Protein AF-A0A4W5LAF5-F1 (afdb_monomer)

Mean predicted aligned error: 5.12 Å

InterPro domains:
  IPR008144 Guanylate kinase-like domain [PS50052] (1-65)
  IPR008145 Guanylate kinase/L-type calcium channel beta subunit [PF00625] (2-62)
  IPR027417 P-loop containing nucleoside triphosphate hydrolase [G3DSA:3.40.50.300] (2-30)
  IPR027417 P-loop containing nucleoside triphosphate hydrolase [SSF52540] (1-128)

Foldseek 3Di:
DEAEDAFPPLCSVVVLVVCCVVVVVPHDDDAAADCDDDDPPDDDPPNHPHDHPVVVVVVVVVVVVVVVPDPDPYAYEYEAEPDLVLQLVVVVVVVPDDPVSSVVRSVRNVVVVVCCVVPPPPHVYYDHGDD

Structure (mmCIF, N/CA/C/O backbone):
data_AF-A0A4W5LAF5-F1
#
_entry.id   AF-A0A4W5LAF5-F1
#
loop_
_atom_site.group_PDB
_atom_site.id
_atom_site.type_symbol
_atom_site.label_atom_id
_atom_site.label_alt_id
_atom_site.label_comp_id
_atom_site.label_asym_id
_atom_site.label_entity_id
_atom_site.label_seq_id
_atom_site.pdbx_PDB_ins_code
_atom_site.Cartn_x
_atom_site.Cartn_y
_atom_site.Cartn_z
_atom_site.occupancy
_atom_site.B_iso_or_equiv
_atom_site.auth_seq_id
_atom_site.auth_comp_id
_atom_site.auth_asym_id
_atom_site.auth_atom_id
_atom_site.pdbx_PDB_model_num
ATOM 1 N N . MET A 1 1 ? -14.210 3.630 -7.543 1.00 88.44 1 MET A N 1
ATOM 2 C CA . MET A 1 1 ? -12.906 2.952 -7.349 1.00 88.44 1 MET A CA 1
ATOM 3 C C . MET A 1 1 ? -12.588 2.930 -5.861 1.00 88.44 1 MET A C 1
ATOM 5 O O . MET A 1 1 ? -12.853 3.925 -5.198 1.00 88.44 1 MET A O 1
ATOM 9 N N . LEU A 1 2 ? -12.068 1.822 -5.333 1.00 93.00 2 LEU A N 1
ATOM 10 C CA . LEU A 1 2 ? -11.630 1.726 -3.939 1.00 93.00 2 LEU A CA 1
ATOM 11 C C . LEU A 1 2 ? -10.104 1.668 -3.899 1.00 93.00 2 LEU A C 1
ATOM 13 O O . LEU A 1 2 ? -9.508 0.849 -4.594 1.00 93.00 2 LEU A O 1
ATOM 17 N N . VAL A 1 3 ? -9.479 2.523 -3.094 1.00 93.81 3 VAL A N 1
ATOM 18 C CA . VAL A 1 3 ? -8.023 2.594 -2.962 1.00 93.81 3 VAL A CA 1
ATOM 19 C C . VAL A 1 3 ? -7.633 2.229 -1.537 1.00 93.81 3 VAL A C 1
ATOM 21 O O . VAL A 1 3 ? -7.898 2.971 -0.593 1.00 93.81 3 VAL A O 1
ATOM 24 N N . LEU A 1 4 ? -6.971 1.083 -1.382 1.00 94.50 4 LEU A N 1
ATOM 25 C CA . LEU A 1 4 ? -6.357 0.696 -0.115 1.00 94.50 4 LEU A CA 1
ATOM 26 C C . LEU A 1 4 ? -4.971 1.337 -0.019 1.00 94.50 4 LEU A C 1
ATOM 28 O O . LEU A 1 4 ? -4.098 1.087 -0.851 1.00 94.50 4 LEU A O 1
ATOM 32 N N . THR A 1 5 ? -4.750 2.142 1.014 1.00 94.88 5 THR A N 1
ATOM 33 C CA . THR A 1 5 ? -3.488 2.854 1.260 1.00 94.88 5 THR A CA 1
ATOM 34 C C . THR A 1 5 ? -2.952 2.548 2.652 1.00 94.88 5 THR A C 1
ATOM 36 O O . THR A 1 5 ? -3.657 1.999 3.490 1.00 94.88 5 THR A O 1
ATOM 39 N N . GLY A 1 6 ? -1.671 2.812 2.890 1.00 94.31 6 GLY A N 1
ATOM 40 C CA . GLY A 1 6 ? -1.009 2.510 4.158 1.00 94.31 6 GLY A CA 1
ATOM 41 C C . GLY A 1 6 ? 0.397 1.943 3.987 1.00 94.31 6 GLY A C 1
ATOM 42 O O . GLY A 1 6 ? 0.812 1.635 2.860 1.00 94.31 6 GLY A O 1
ATOM 43 N N . PRO A 1 7 ? 1.144 1.761 5.087 1.00 93.06 7 PRO A N 1
ATOM 44 C CA . PRO A 1 7 ? 2.529 1.326 5.025 1.00 93.06 7 PRO A CA 1
ATOM 45 C C . PRO A 1 7 ? 2.670 -0.121 4.523 1.00 93.06 7 PRO A C 1
ATOM 47 O O . PRO A 1 7 ? 1.697 -0.843 4.262 1.00 93.06 7 PRO A O 1
ATOM 50 N N . GLN A 1 8 ? 3.912 -0.527 4.266 1.00 87.00 8 GLN A N 1
ATOM 51 C CA . GLN A 1 8 ? 4.217 -1.848 3.718 1.00 87.00 8 GLN A CA 1
ATOM 52 C C . GLN A 1 8 ? 3.731 -2.967 4.654 1.00 87.00 8 GLN A C 1
ATOM 54 O O . GLN A 1 8 ? 3.555 -2.763 5.846 1.00 87.00 8 GLN A O 1
ATOM 59 N N . ALA A 1 9 ? 3.434 -4.150 4.111 1.00 85.75 9 ALA A N 1
ATOM 60 C CA . ALA A 1 9 ? 3.001 -5.315 4.893 1.00 85.75 9 ALA A CA 1
ATOM 61 C C . ALA A 1 9 ? 1.795 -5.085 5.837 1.00 85.75 9 ALA A C 1
ATOM 63 O O . ALA A 1 9 ? 1.648 -5.795 6.826 1.00 85.75 9 ALA A O 1
ATOM 64 N N . CYS A 1 10 ? 0.918 -4.120 5.543 1.00 89.62 10 CYS A N 1
ATOM 65 C CA . CYS A 1 10 ? -0.301 -3.856 6.322 1.00 89.62 10 CYS A CA 1
ATOM 66 C C . CYS A 1 10 ? -1.516 -4.698 5.900 1.00 89.62 10 CYS A C 1
ATOM 68 O O . CYS A 1 10 ? -2.613 -4.443 6.379 1.00 89.62 10 CYS A O 1
ATOM 70 N N . GLY A 1 11 ? -1.345 -5.682 5.011 1.00 89.69 11 GLY A N 1
ATOM 71 C CA . GLY A 1 11 ? -2.437 -6.566 4.586 1.00 89.69 11 GLY A CA 1
ATOM 72 C C . GLY A 1 11 ? -3.293 -6.033 3.431 1.00 89.69 11 GLY A C 1
ATOM 73 O O . GLY A 1 11 ? -4.362 -6.573 3.175 1.00 89.69 11 GLY A O 1
ATOM 74 N N . LYS A 1 12 ? -2.868 -4.956 2.751 1.00 91.50 12 LYS A N 1
ATOM 75 C CA . LYS A 1 12 ? -3.659 -4.307 1.686 1.00 91.50 12 LYS A CA 1
ATOM 76 C C . LYS A 1 12 ? -3.980 -5.259 0.535 1.00 91.50 12 LYS A C 1
ATOM 78 O O . LYS A 1 12 ? -5.117 -5.309 0.082 1.00 91.50 12 LYS A O 1
ATOM 83 N N . ARG A 1 13 ? -2.978 -6.008 0.064 1.00 88.81 13 ARG A N 1
ATOM 84 C CA . ARG A 1 13 ? -3.134 -6.942 -1.058 1.00 88.81 13 ARG A CA 1
ATOM 85 C C . ARG A 1 13 ? -4.018 -8.113 -0.644 1.00 88.81 13 ARG A C 1
ATOM 87 O O . ARG A 1 13 ? -4.968 -8.452 -1.336 1.00 88.81 13 ARG A O 1
ATOM 94 N N . GLU A 1 14 ? -3.753 -8.668 0.531 1.00 90.94 14 GLU A N 1
ATOM 95 C CA . GLU A 1 14 ? -4.514 -9.763 1.121 1.00 90.94 14 GLU A CA 1
ATOM 96 C C . GLU A 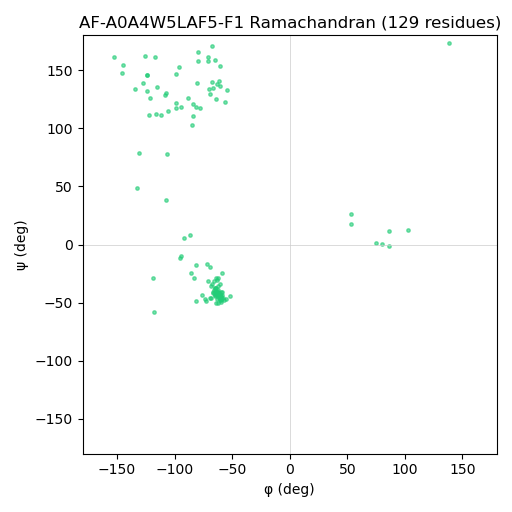1 14 ? -5.993 -9.389 1.306 1.00 90.94 14 GLU A C 1
ATOM 98 O O . GLU A 1 14 ? -6.871 -10.169 0.941 1.00 90.94 14 GLU A O 1
ATOM 103 N N . LEU A 1 15 ? -6.280 -8.177 1.796 1.00 92.88 15 LEU A N 1
ATOM 104 C CA . LEU A 1 15 ? -7.644 -7.660 1.907 1.00 92.88 15 LEU A CA 1
ATOM 105 C C . LEU A 1 15 ? -8.293 -7.476 0.530 1.00 92.88 15 LEU A C 1
ATOM 107 O O . LEU A 1 15 ? -9.437 -7.883 0.352 1.00 92.88 15 LEU A O 1
ATOM 111 N N . ALA A 1 16 ? -7.576 -6.915 -0.447 1.00 93.25 16 ALA A N 1
ATOM 112 C CA . ALA A 1 16 ? -8.097 -6.735 -1.800 1.00 93.25 16 ALA A CA 1
ATOM 113 C C . ALA A 1 16 ? -8.483 -8.072 -2.455 1.00 93.25 16 ALA A C 1
ATOM 115 O O . ALA A 1 16 ? -9.596 -8.202 -2.964 1.00 93.25 16 ALA A O 1
ATOM 116 N N . HIS A 1 17 ? -7.619 -9.091 -2.382 1.00 91.50 17 HIS A N 1
ATOM 117 C CA . HIS A 1 17 ? -7.947 -10.423 -2.902 1.00 91.50 17 HIS A CA 1
ATOM 118 C C . HIS A 1 17 ? -9.088 -11.079 -2.127 1.00 91.50 17 HIS A C 1
ATOM 120 O O . HIS A 1 17 ? -9.951 -11.703 -2.741 1.00 91.50 17 HIS A O 1
ATOM 126 N N . LYS A 1 18 ? -9.134 -10.926 -0.796 1.00 94.06 18 LYS A N 1
ATOM 127 C CA . LYS A 1 18 ? -10.246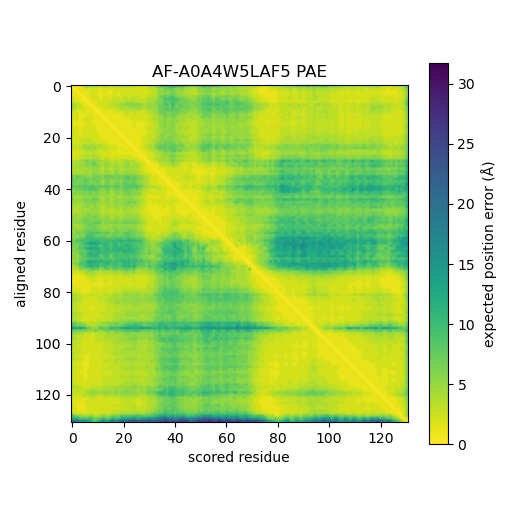 -11.440 0.012 1.00 94.06 18 LYS A CA 1
ATOM 128 C C . LYS A 1 18 ? -11.577 -10.817 -0.420 1.00 94.06 18 LYS A C 1
ATOM 130 O O . LYS A 1 18 ? -12.537 -11.556 -0.605 1.00 94.06 18 LYS A O 1
ATOM 135 N N . LEU A 1 19 ? -11.612 -9.499 -0.645 1.00 95.19 19 LEU A N 1
ATOM 136 C CA . LEU A 1 19 ? -12.794 -8.796 -1.155 1.00 95.19 19 LEU A CA 1
ATOM 137 C C . LEU A 1 19 ? -13.217 -9.324 -2.529 1.00 95.19 19 LEU A C 1
ATOM 139 O O . LEU A 1 19 ? -14.385 -9.639 -2.714 1.00 95.19 19 LEU A O 1
ATOM 143 N N . CYS A 1 20 ? -12.280 -9.486 -3.465 1.00 94.12 20 CYS A N 1
ATOM 144 C CA . CYS A 1 20 ? -12.597 -10.000 -4.802 1.00 94.12 20 CYS A CA 1
ATOM 145 C C . CYS A 1 20 ? -13.071 -11.459 -4.776 1.00 94.12 20 CYS A C 1
ATOM 147 O O . CYS A 1 20 ? -13.891 -11.853 -5.596 1.00 94.12 20 CYS A O 1
ATOM 149 N N . ARG A 1 21 ? -12.576 -12.269 -3.832 1.00 94.62 21 ARG A N 1
ATOM 150 C CA . ARG A 1 21 ? -12.991 -13.667 -3.675 1.00 94.62 21 ARG A CA 1
ATOM 151 C C . ARG A 1 21 ? -14.366 -13.803 -3.022 1.00 94.62 21 ARG A C 1
ATOM 153 O O . ARG A 1 21 ? -15.143 -14.651 -3.437 1.00 94.62 21 ARG A O 1
ATOM 160 N N . GLU A 1 22 ? -14.638 -13.034 -1.970 1.00 97.44 22 GLU A N 1
ATOM 161 C CA . GLU A 1 22 ? -15.882 -13.147 -1.188 1.00 97.44 22 GLU A CA 1
ATOM 162 C C . GLU A 1 22 ? -17.036 -12.332 -1.784 1.00 97.44 22 GLU A C 1
ATOM 164 O O . GLU A 1 22 ? -18.196 -12.665 -1.568 1.00 97.44 22 GLU A O 1
ATOM 169 N N . PHE A 1 23 ? -16.724 -11.290 -2.555 1.00 96.81 23 PHE A N 1
ATOM 170 C CA . PHE A 1 23 ? -17.688 -10.358 -3.139 1.00 96.81 23 PHE A CA 1
ATOM 171 C C . PHE A 1 23 ? -17.386 -10.136 -4.631 1.00 96.81 23 PHE A C 1
ATOM 173 O O . PHE A 1 23 ? -17.313 -8.997 -5.099 1.00 96.81 23 PHE A O 1
ATOM 180 N N . SER A 1 24 ? -17.190 -11.227 -5.377 1.00 95.19 24 SER A N 1
ATOM 181 C CA . SER A 1 24 ? -16.784 -11.219 -6.794 1.00 95.19 24 SER A CA 1
ATOM 182 C C . SER A 1 24 ? -17.743 -10.476 -7.724 1.00 95.19 24 SER A C 1
ATOM 184 O O . SER A 1 24 ? -17.318 -9.974 -8.759 1.00 95.19 24 SER A O 1
ATOM 186 N N . ASP A 1 25 ? -19.016 -10.352 -7.343 1.00 97.19 25 ASP A N 1
ATOM 187 C CA . ASP A 1 25 ? -20.017 -9.602 -8.113 1.00 97.19 25 ASP A CA 1
ATOM 188 C C . ASP A 1 25 ? -19.803 -8.079 -8.040 1.00 97.19 25 ASP A C 1
ATOM 190 O O . ASP A 1 25 ? -20.337 -7.328 -8.855 1.00 97.19 25 ASP A O 1
ATOM 194 N N . PHE A 1 26 ? -19.018 -7.610 -7.063 1.00 94.38 26 PHE A N 1
ATOM 195 C CA . PHE A 1 26 ? -18.817 -6.188 -6.774 1.00 94.38 26 PHE A CA 1
ATOM 196 C C . PHE A 1 26 ? -17.363 -5.740 -6.920 1.00 94.38 26 PHE A C 1
ATOM 198 O O . PHE A 1 26 ? -17.110 -4.566 -7.203 1.00 94.38 26 PHE A O 1
ATOM 205 N N . PHE A 1 27 ? -16.405 -6.644 -6.700 1.00 94.88 27 PHE A N 1
ATOM 206 C CA . PHE A 1 27 ? -14.986 -6.309 -6.660 1.00 94.88 27 PHE A CA 1
ATOM 207 C C . PHE A 1 27 ? -14.171 -7.121 -7.658 1.00 94.88 27 PHE A C 1
ATOM 209 O O . PHE A 1 27 ? -14.216 -8.347 -7.687 1.00 94.88 27 PHE A O 1
ATOM 216 N N . ALA A 1 28 ? -13.335 -6.397 -8.398 1.00 91.50 28 ALA A N 1
ATOM 217 C CA . ALA A 1 28 ? -12.244 -6.941 -9.185 1.00 91.50 28 ALA A CA 1
ATOM 218 C C . ALA A 1 28 ? -10.935 -6.262 -8.763 1.00 91.50 28 ALA A C 1
ATOM 220 O O . ALA A 1 28 ? -10.916 -5.075 -8.418 1.00 91.50 28 ALA A O 1
ATOM 221 N N . TYR A 1 29 ? -9.839 -7.018 -8.797 1.00 88.62 29 TYR A N 1
ATOM 222 C CA . TYR A 1 29 ? -8.505 -6.512 -8.502 1.00 88.62 29 TYR A CA 1
ATOM 223 C C . TYR A 1 29 ? -7.776 -6.213 -9.810 1.00 88.62 29 TYR A C 1
ATOM 225 O O . TYR A 1 29 ? -7.609 -7.098 -10.645 1.00 88.62 29 TYR A O 1
ATOM 233 N N . GLY A 1 30 ? -7.349 -4.963 -9.989 1.00 86.50 30 GLY A N 1
ATOM 234 C CA . GLY A 1 30 ? -6.476 -4.590 -11.098 1.00 86.50 30 GLY A CA 1
ATOM 235 C C . GLY A 1 30 ? -5.045 -5.015 -10.794 1.00 86.50 30 GLY A C 1
ATOM 236 O O . GLY A 1 30 ? -4.457 -4.521 -9.832 1.00 86.50 30 GLY A O 1
ATOM 237 N N . VAL A 1 31 ? -4.493 -5.916 -11.607 1.00 87.44 31 VAL A N 1
ATOM 238 C CA . VAL A 1 31 ? -3.107 -6.377 -11.471 1.00 87.44 31 VAL A CA 1
ATOM 239 C C . VAL A 1 31 ? -2.158 -5.202 -11.721 1.00 87.44 31 VAL A C 1
ATOM 241 O O . VAL A 1 31 ? -2.241 -4.500 -12.731 1.00 87.44 31 VAL A O 1
ATOM 244 N N . CYS A 1 32 ? -1.275 -4.945 -10.758 1.00 87.19 32 CYS A N 1
ATOM 245 C CA . CYS A 1 32 ? -0.335 -3.828 -10.811 1.00 87.19 32 CYS A CA 1
ATOM 246 C C . CYS A 1 32 ? 0.874 -4.155 -11.694 1.00 87.19 32 CYS 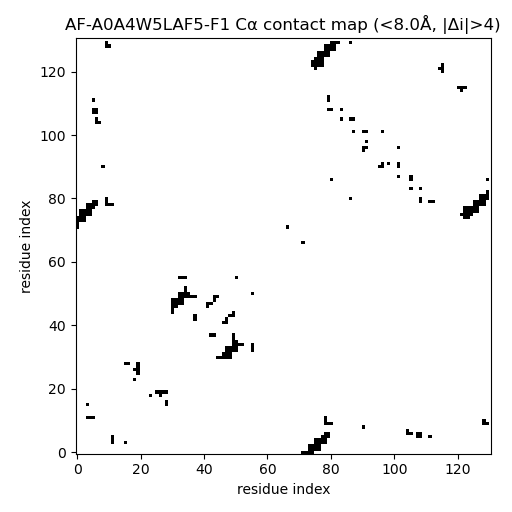A C 1
ATOM 248 O O . CYS A 1 32 ? 1.231 -5.313 -11.855 1.00 87.19 32 CYS A O 1
ATOM 250 N N . HIS A 1 33 ? 1.566 -3.129 -12.188 1.00 91.31 33 HIS A N 1
ATOM 251 C CA . HIS A 1 33 ? 2.821 -3.289 -12.927 1.00 91.31 33 HIS A CA 1
ATOM 252 C C . HIS A 1 33 ? 4.023 -3.027 -12.008 1.00 91.31 33 HIS A C 1
ATOM 254 O O . HIS A 1 33 ? 3.938 -2.196 -11.099 1.00 91.31 33 HIS A O 1
ATOM 260 N N . THR A 1 34 ? 5.139 -3.720 -12.229 1.00 90.69 34 THR A N 1
ATOM 261 C CA . THR A 1 34 ? 6.390 -3.544 -11.471 1.00 90.69 34 THR A CA 1
ATOM 262 C C . THR A 1 34 ? 7.610 -3.766 -12.361 1.00 90.69 34 THR A C 1
ATOM 264 O O . THR A 1 34 ? 7.576 -4.613 -13.248 1.00 90.69 34 THR A O 1
ATOM 267 N N . THR A 1 35 ? 8.699 -3.043 -12.085 1.00 92.50 35 THR A N 1
ATOM 268 C CA . THR A 1 35 ? 9.995 -3.202 -12.778 1.00 92.50 35 THR A CA 1
ATOM 269 C C . THR A 1 35 ? 10.964 -4.126 -12.042 1.00 92.50 35 THR A C 1
ATOM 271 O O . THR A 1 35 ? 11.973 -4.573 -12.586 1.00 92.50 35 THR A O 1
ATOM 274 N N . ARG A 1 36 ? 10.652 -4.472 -10.788 1.00 92.31 36 ARG A N 1
ATOM 275 C CA . ARG A 1 36 ? 11.331 -5.550 -10.059 1.00 92.31 36 ARG A CA 1
ATOM 276 C C . ARG A 1 36 ? 10.948 -6.896 -10.677 1.00 92.31 36 ARG A C 1
ATOM 278 O O . ARG A 1 36 ? 9.761 -7.142 -10.815 1.00 92.31 36 ARG A O 1
ATOM 285 N N . GLY A 1 37 ? 11.905 -7.792 -10.924 1.00 89.56 37 GLY A N 1
ATOM 286 C CA . GLY A 1 37 ? 11.613 -9.172 -11.349 1.00 89.56 37 GLY A CA 1
ATOM 287 C C . GLY A 1 37 ? 10.864 -10.008 -10.291 1.00 89.56 37 GLY A C 1
ATOM 288 O O . GLY A 1 37 ? 10.931 -9.669 -9.106 1.00 89.56 37 GLY A O 1
ATOM 289 N N . PRO A 1 38 ? 10.175 -11.095 -10.686 1.00 90.75 38 PRO A N 1
ATOM 290 C CA . PRO A 1 38 ? 9.352 -11.909 -9.787 1.00 90.75 38 PRO A CA 1
ATOM 291 C C . PRO A 1 38 ? 10.164 -12.550 -8.655 1.00 90.75 38 PRO A C 1
ATOM 293 O O . PRO A 1 38 ? 11.290 -13.011 -8.850 1.00 90.75 38 PRO A O 1
ATOM 296 N N . TYR A 1 39 ? 9.586 -12.588 -7.454 1.00 85.19 39 TYR A N 1
ATOM 297 C CA . TYR A 1 39 ? 10.063 -13.427 -6.354 1.00 85.19 39 TYR A CA 1
ATOM 298 C C . TYR A 1 39 ? 9.583 -14.871 -6.546 1.00 85.19 39 TYR A C 1
ATOM 300 O O . TYR A 1 39 ? 8.686 -15.145 -7.341 1.00 85.19 39 TYR A O 1
ATOM 308 N N . PHE A 1 40 ? 10.173 -15.814 -5.803 1.00 86.62 40 PHE A N 1
ATOM 309 C CA . PHE A 1 40 ? 9.760 -17.217 -5.856 1.00 86.62 40 PHE A CA 1
ATOM 310 C C . PHE A 1 40 ? 8.263 -17.363 -5.541 1.00 86.62 40 PHE A C 1
ATOM 312 O O . PHE A 1 40 ? 7.815 -16.964 -4.465 1.00 86.62 40 PHE A O 1
ATOM 319 N N . GLY A 1 41 ? 7.523 -17.957 -6.479 1.00 88.19 41 GLY A N 1
ATOM 320 C CA . GLY A 1 41 ? 6.082 -18.178 -6.375 1.00 88.19 41 GLY A CA 1
ATOM 321 C C . GLY A 1 41 ? 5.201 -17.014 -6.839 1.00 88.19 41 GLY A C 1
ATOM 322 O O . GLY A 1 41 ? 3.989 -17.173 -6.785 1.00 88.19 41 GLY A O 1
ATOM 323 N N . GLU A 1 42 ? 5.763 -15.880 -7.279 1.00 89.50 42 GLU A N 1
ATOM 324 C CA . GLU A 1 42 ? 4.975 -14.837 -7.955 1.00 89.50 42 GLU A CA 1
ATOM 325 C C . GLU A 1 42 ? 4.754 -15.188 -9.436 1.00 89.50 42 GLU A C 1
ATOM 327 O O . GLU A 1 42 ? 5.683 -15.630 -10.119 1.00 89.50 42 GLU A O 1
ATOM 332 N N . GLU A 1 43 ? 3.544 -14.941 -9.941 1.00 92.25 43 GLU A N 1
ATOM 333 C CA . GLU A 1 43 ? 3.136 -15.225 -11.322 1.00 92.25 43 GLU A CA 1
ATOM 334 C C . GLU A 1 43 ? 2.800 -13.944 -12.106 1.00 92.25 43 GLU A C 1
ATOM 336 O O . GLU A 1 43 ? 2.096 -13.053 -11.613 1.00 92.25 43 GLU A O 1
ATOM 341 N N . ASP A 1 44 ? 3.291 -13.855 -13.349 1.00 93.56 44 ASP A N 1
ATOM 342 C CA . ASP A 1 44 ? 2.998 -12.731 -14.246 1.00 93.56 44 ASP A CA 1
ATOM 343 C C . ASP A 1 44 ? 1.515 -12.698 -14.640 1.00 93.56 44 ASP A C 1
ATOM 345 O O . ASP A 1 44 ? 0.913 -13.723 -14.955 1.00 93.56 44 ASP A O 1
ATOM 349 N N . GLY A 1 45 ? 0.912 -11.510 -14.590 1.00 89.62 45 GLY A N 1
ATOM 350 C CA . GLY A 1 45 ? -0.514 -11.305 -14.849 1.00 89.62 45 GLY A CA 1
ATOM 351 C C . GLY A 1 45 ? -1.446 -11.751 -13.716 1.00 89.62 45 GLY A C 1
ATOM 352 O O . GLY A 1 45 ? -2.658 -11.591 -13.844 1.00 89.62 45 GLY A O 1
ATOM 353 N N . SER A 1 46 ? -0.900 -12.257 -12.607 1.00 86.88 46 SER A N 1
ATOM 354 C CA . SER A 1 46 ? -1.649 -12.621 -11.398 1.00 86.88 46 SER A CA 1
ATOM 355 C C . SER A 1 46 ? -1.201 -11.783 -10.198 1.00 86.88 46 SER A C 1
ATOM 357 O O . SER A 1 46 ? -1.997 -11.033 -9.628 1.00 86.88 46 SER A O 1
ATOM 359 N N . ASP A 1 47 ? 0.090 -11.839 -9.851 1.00 85.31 47 ASP A N 1
ATOM 360 C CA . ASP A 1 47 ? 0.667 -11.036 -8.769 1.00 85.31 47 ASP A CA 1
ATOM 361 C C . ASP A 1 47 ? 0.993 -9.619 -9.238 1.00 85.31 47 ASP A C 1
ATOM 363 O O . ASP A 1 47 ? 0.644 -8.639 -8.572 1.00 85.31 47 ASP A O 1
ATOM 367 N N . TYR A 1 48 ? 1.664 -9.531 -10.385 1.00 91.50 48 TYR A N 1
ATOM 368 C CA . TYR A 1 48 ? 2.029 -8.299 -11.068 1.00 91.50 48 TYR A CA 1
ATOM 369 C C . TYR A 1 48 ? 2.159 -8.553 -12.569 1.00 91.50 48 TYR A C 1
ATOM 371 O O . TYR A 1 48 ? 2.380 -9.679 -12.996 1.00 91.50 48 TYR A O 1
ATOM 379 N N . HIS A 1 49 ? 2.100 -7.489 -13.358 1.00 94.19 49 HIS A N 1
ATOM 380 C CA . HIS A 1 49 ? 2.740 -7.445 -14.662 1.00 94.19 49 HIS A CA 1
ATOM 381 C C . HIS A 1 49 ? 4.204 -7.044 -14.468 1.00 94.19 49 HIS A C 1
ATOM 383 O O . HIS A 1 49 ? 4.504 -5.914 -14.058 1.00 94.19 49 HIS A O 1
ATOM 389 N N . PHE A 1 50 ? 5.111 -7.983 -14.713 1.00 94.69 50 PHE A N 1
ATOM 390 C CA . PHE A 1 50 ? 6.550 -7.777 -14.609 1.00 94.69 50 PHE A CA 1
ATOM 391 C C . PHE A 1 50 ? 7.060 -7.178 -15.916 1.00 94.69 50 PHE A C 1
ATOM 393 O O . PHE A 1 50 ? 7.194 -7.865 -16.925 1.00 94.69 50 PHE A O 1
ATOM 40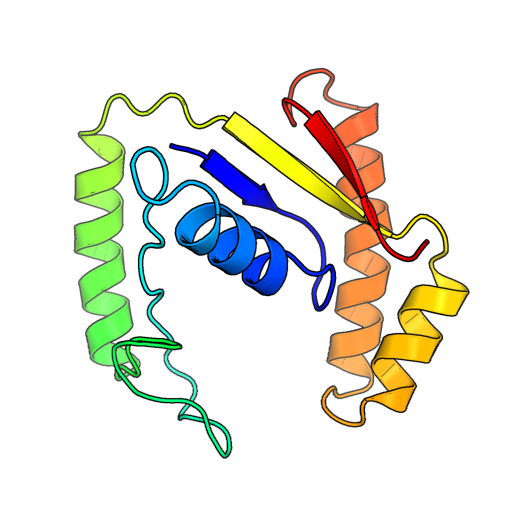0 N N . VAL A 1 51 ? 7.323 -5.875 -15.902 1.00 95.56 51 VAL A N 1
ATOM 401 C CA . VAL A 1 51 ? 7.655 -5.104 -17.104 1.00 95.56 51 VAL A CA 1
ATOM 402 C C . VAL A 1 51 ? 9.055 -4.522 -17.020 1.00 95.56 51 VAL A C 1
ATOM 404 O O . VAL A 1 51 ? 9.639 -4.414 -15.941 1.00 95.56 51 VAL A O 1
ATOM 407 N N . THR A 1 52 ? 9.616 -4.142 -18.163 1.00 95.50 52 THR A N 1
ATOM 408 C CA . THR A 1 52 ? 10.905 -3.450 -18.176 1.00 95.50 52 THR A CA 1
ATOM 409 C C . THR A 1 52 ? 10.759 -2.024 -17.642 1.00 95.50 52 THR A C 1
ATOM 411 O O . THR A 1 52 ? 9.661 -1.464 -17.604 1.00 95.50 52 THR A O 1
ATOM 414 N N . GLU A 1 53 ? 11.873 -1.413 -17.233 1.00 93.69 53 GLU A N 1
ATOM 415 C CA . GLU A 1 53 ? 11.872 0.001 -16.840 1.00 93.69 53 GLU A CA 1
ATOM 416 C C . GLU A 1 53 ? 11.392 0.891 -17.995 1.00 93.69 53 GLU A C 1
ATOM 418 O O . GLU A 1 53 ? 10.575 1.780 -17.783 1.00 93.69 53 GLU A O 1
ATOM 423 N N . GLU A 1 54 ? 11.822 0.605 -19.226 1.00 93.19 54 GLU A N 1
ATOM 424 C CA . GLU A 1 54 ? 11.387 1.323 -20.427 1.00 93.19 54 GLU A CA 1
ATOM 425 C C . GLU A 1 54 ? 9.868 1.230 -20.635 1.00 93.19 54 GLU A C 1
ATOM 427 O O . GLU A 1 54 ? 9.194 2.254 -20.778 1.00 93.19 54 GLU A O 1
ATOM 432 N N . ASP A 1 55 ? 9.307 0.019 -20.573 1.00 91.94 55 ASP A N 1
ATOM 433 C CA . ASP A 1 55 ? 7.864 -0.194 -20.706 1.00 91.94 55 ASP A CA 1
ATOM 434 C C . ASP A 1 55 ? 7.090 0.524 -19.601 1.00 91.94 55 ASP A C 1
ATOM 436 O O . ASP A 1 55 ? 6.075 1.171 -19.864 1.00 91.94 55 ASP A O 1
ATOM 440 N N . PHE A 1 56 ? 7.584 0.469 -18.362 1.00 90.94 56 PHE A N 1
ATOM 441 C CA . PHE A 1 56 ? 6.958 1.153 -17.239 1.00 90.94 56 PHE A CA 1
ATOM 442 C C . PHE A 1 56 ? 6.921 2.671 -17.454 1.00 90.94 56 PHE A C 1
ATOM 444 O O . PHE A 1 56 ? 5.875 3.292 -17.254 1.00 90.94 56 PHE A O 1
ATOM 451 N N . GLN A 1 57 ? 8.015 3.273 -17.932 1.00 89.06 57 GLN A N 1
ATOM 452 C CA . GLN A 1 57 ? 8.055 4.703 -18.261 1.00 89.06 57 GLN A CA 1
ATOM 453 C C . GLN A 1 57 ? 7.065 5.067 -19.379 1.00 89.06 57 GLN A C 1
ATOM 455 O O . GLN A 1 57 ? 6.382 6.094 -19.301 1.00 89.06 57 GLN A O 1
ATOM 460 N N . ASN A 1 58 ? 6.912 4.213 -20.391 1.00 88.06 58 ASN A N 1
ATOM 461 C CA . ASN A 1 58 ? 5.911 4.405 -21.443 1.00 88.06 58 ASN A CA 1
ATOM 462 C C . ASN A 1 58 ? 4.476 4.327 -20.885 1.00 88.06 58 ASN A C 1
ATOM 464 O O . ASN A 1 58 ? 3.623 5.156 -21.221 1.00 88.06 58 ASN A O 1
ATOM 468 N N . MET A 1 59 ? 4.214 3.393 -19.967 1.00 86.56 59 MET A N 1
ATOM 469 C CA . MET A 1 59 ? 2.910 3.234 -19.318 1.00 86.56 59 MET A CA 1
ATOM 470 C C . MET A 1 59 ? 2.544 4.402 -18.401 1.00 86.56 59 MET A C 1
ATOM 472 O O . MET A 1 59 ? 1.368 4.758 -18.341 1.00 86.56 59 MET A O 1
ATOM 476 N N . ILE A 1 60 ? 3.510 5.032 -17.718 1.00 84.81 60 ILE A N 1
ATOM 477 C CA . ILE A 1 60 ? 3.247 6.210 -16.872 1.00 84.81 60 ILE A CA 1
ATOM 478 C C . ILE A 1 60 ? 2.556 7.306 -17.689 1.00 84.81 60 ILE A C 1
ATOM 480 O O . ILE A 1 60 ? 1.540 7.849 -17.251 1.00 84.81 60 ILE A O 1
ATOM 484 N N . HIS A 1 61 ? 3.058 7.605 -18.889 1.00 78.56 61 HIS A N 1
ATOM 485 C CA . HIS A 1 61 ? 2.479 8.639 -19.749 1.00 78.56 61 HIS A CA 1
ATOM 486 C C . HIS A 1 61 ? 1.019 8.328 -20.113 1.00 78.56 61 HIS A C 1
ATOM 488 O O . HIS A 1 61 ? 0.143 9.189 -19.978 1.00 78.56 61 HIS A O 1
ATOM 494 N N . MET A 1 62 ? 0.741 7.0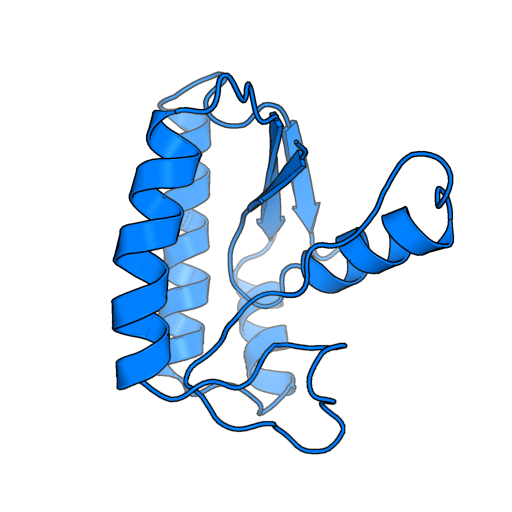78 -20.493 1.00 77.38 62 MET A N 1
ATOM 495 C CA . MET A 1 62 ? -0.607 6.610 -20.833 1.00 77.38 62 MET A CA 1
ATOM 496 C C . MET A 1 62 ? -1.548 6.591 -19.621 1.00 77.38 62 MET A C 1
ATOM 498 O O . MET A 1 62 ? -2.711 6.997 -19.717 1.00 77.38 62 MET A O 1
ATOM 502 N N . GLY A 1 63 ? -1.045 6.168 -18.460 1.00 80.81 63 GLY A N 1
ATOM 503 C CA . GLY A 1 63 ? -1.788 6.129 -17.204 1.00 80.81 63 GLY A CA 1
ATOM 504 C C . GLY A 1 63 ? -2.168 7.525 -16.716 1.00 80.81 63 GLY A C 1
ATOM 505 O O . GLY A 1 63 ? -3.321 7.757 -16.354 1.00 80.81 63 GLY A O 1
ATOM 506 N N . VAL A 1 64 ? -1.241 8.486 -16.779 1.00 78.25 64 VAL A N 1
ATOM 507 C CA . VAL A 1 64 ? -1.509 9.889 -16.424 1.00 78.25 64 VAL A CA 1
ATOM 508 C C . VAL A 1 64 ? -2.590 10.483 -17.322 1.00 78.25 64 VAL A C 1
ATOM 510 O O . VAL A 1 64 ? -3.500 11.139 -16.815 1.00 78.25 64 VAL A O 1
ATOM 513 N N . PHE A 1 65 ? -2.523 10.252 -18.637 1.00 76.06 65 PHE A N 1
ATOM 514 C CA . PHE A 1 65 ? -3.546 10.739 -19.565 1.00 76.06 65 PHE A CA 1
ATOM 515 C C . PHE A 1 65 ? -4.922 10.131 -19.260 1.00 76.06 65 PHE A C 1
ATOM 517 O O . PHE A 1 65 ? -5.915 10.850 -19.171 1.00 76.06 65 PHE A O 1
ATOM 524 N N . SER A 1 66 ? -4.969 8.821 -19.015 1.00 78.38 66 SER A N 1
ATOM 525 C CA . SER A 1 66 ? -6.208 8.104 -18.692 1.00 78.38 66 SER A CA 1
ATOM 526 C C . SER A 1 66 ? -6.840 8.601 -17.389 1.00 78.38 66 SER A C 1
ATOM 528 O O . SER A 1 66 ? -8.042 8.851 -17.344 1.00 78.38 66 SER A O 1
ATOM 530 N N . LEU A 1 67 ? -6.034 8.812 -16.343 1.00 80.00 67 LEU A N 1
ATOM 531 C CA . LEU A 1 67 ? -6.513 9.343 -15.065 1.00 80.00 67 LEU A CA 1
ATOM 532 C C . LEU A 1 67 ? -7.000 10.790 -15.191 1.00 80.00 67 LEU A C 1
ATOM 534 O O . LEU A 1 67 ? -8.048 11.119 -14.640 1.00 80.00 67 LEU A O 1
ATOM 538 N N . LYS A 1 68 ? -6.290 11.643 -15.942 1.00 80.50 68 LYS A N 1
ATOM 539 C CA . LYS A 1 68 ? -6.704 13.039 -16.177 1.00 80.50 68 LYS A CA 1
ATOM 540 C C . LYS A 1 68 ? -8.032 13.157 -16.927 1.00 80.50 68 LYS A C 1
ATOM 542 O O . LYS A 1 68 ? -8.753 14.120 -16.701 1.00 80.50 68 LYS A O 1
ATOM 547 N N . ASN A 1 69 ? -8.351 12.191 -17.785 1.00 81.88 69 ASN A N 1
ATOM 548 C CA . ASN A 1 69 ? -9.614 12.145 -18.528 1.00 81.88 69 ASN A CA 1
ATOM 549 C C . ASN A 1 69 ? -10.714 11.352 -17.806 1.00 81.88 69 ASN A C 1
ATOM 551 O O . ASN A 1 69 ? -11.783 11.126 -18.369 1.00 81.88 69 ASN A O 1
ATOM 555 N N . SER A 1 70 ? -10.457 10.902 -16.578 1.00 82.75 70 SER A N 1
ATOM 556 C CA . SER A 1 70 ? -11.438 10.191 -15.768 1.00 82.75 70 SER A CA 1
ATOM 557 C C . SER A 1 70 ? -12.153 11.135 -14.801 1.00 82.75 70 SER A C 1
ATOM 559 O O . SER A 1 70 ? -11.589 12.125 -14.342 1.00 82.75 70 SER A O 1
ATOM 561 N N . HIS A 1 71 ? -13.384 10.785 -14.434 1.00 86.94 71 HIS A N 1
ATOM 562 C CA . HIS A 1 71 ? -14.145 11.439 -13.364 1.00 86.94 71 HIS A CA 1
ATOM 563 C C . HIS A 1 71 ? -14.232 10.534 -12.132 1.00 86.94 71 HIS A C 1
ATOM 565 O O . HIS A 1 71 ? -15.285 10.400 -11.512 1.00 86.94 71 HIS A O 1
ATOM 571 N N . PHE A 1 72 ? -13.147 9.820 -11.815 1.00 84.75 72 PHE A N 1
ATOM 572 C CA . PHE A 1 72 ? -13.156 8.939 -10.656 1.00 84.75 72 PHE A CA 1
ATOM 573 C C . PHE A 1 72 ? -13.205 9.754 -9.363 1.00 84.75 72 PHE A C 1
ATOM 575 O O . PHE A 1 72 ? -12.349 10.598 -9.115 1.00 84.75 72 PHE A O 1
ATOM 582 N N . GLU A 1 73 ? -14.146 9.397 -8.495 1.00 90.12 73 GLU A N 1
ATOM 583 C CA . GLU A 1 73 ? -14.179 9.798 -7.089 1.00 90.12 73 GLU A CA 1
ATOM 584 C C . GLU A 1 73 ? -13.789 8.577 -6.241 1.00 90.12 73 GLU A C 1
ATOM 586 O O . GLU A 1 73 ? -14.650 7.826 -5.767 1.00 90.12 73 GLU A O 1
ATOM 591 N N . PRO A 1 74 ? -12.485 8.245 -6.162 1.00 91.50 74 PRO A N 1
ATOM 592 C CA . PRO A 1 74 ? -12.051 7.086 -5.407 1.00 91.50 74 PRO A CA 1
ATOM 593 C C . PRO A 1 74 ? -12.273 7.288 -3.914 1.00 91.50 74 PRO A C 1
ATOM 595 O O . PRO A 1 74 ? -11.967 8.346 -3.374 1.00 91.50 74 PRO A O 1
ATOM 598 N N . ARG A 1 75 ? -12.711 6.219 -3.247 1.00 95.06 75 ARG A N 1
ATOM 599 C CA . ARG A 1 75 ? -12.694 6.148 -1.787 1.00 95.06 75 ARG A CA 1
ATOM 600 C C . ARG A 1 75 ? -11.356 5.604 -1.314 1.00 95.06 75 ARG A C 1
ATOM 602 O O . ARG A 1 75 ? -10.945 4.524 -1.745 1.00 95.06 75 ARG A O 1
ATOM 609 N N . TYR A 1 76 ? -10.694 6.327 -0.425 1.00 96.50 76 TYR A N 1
ATOM 610 C CA . TYR A 1 76 ? -9.418 5.968 0.171 1.00 96.50 76 TYR A CA 1
ATOM 611 C C . TYR A 1 76 ? -9.624 5.362 1.556 1.00 96.50 76 TYR A C 1
ATOM 613 O O . TYR A 1 76 ? -10.082 6.022 2.486 1.00 96.50 76 TYR A O 1
ATOM 621 N N . ILE A 1 77 ? -9.222 4.103 1.712 1.00 97.19 77 ILE A N 1
ATOM 622 C CA . ILE A 1 77 ? -9.190 3.427 3.009 1.00 97.19 77 ILE A CA 1
ATOM 623 C C . ILE A 1 77 ? -7.740 3.320 3.468 1.00 97.19 77 ILE A C 1
ATOM 625 O O . ILE A 1 77 ? -6.935 2.613 2.855 1.00 97.19 77 ILE A O 1
ATOM 629 N N . LEU A 1 78 ? -7.408 4.000 4.563 1.00 97.12 78 LEU A N 1
ATOM 630 C CA . LEU A 1 78 ? -6.106 3.898 5.208 1.00 97.12 78 LEU A CA 1
ATOM 631 C C . LEU A 1 78 ? -6.057 2.664 6.108 1.00 97.12 78 LEU A C 1
ATOM 633 O O . LEU A 1 78 ? -6.760 2.589 7.106 1.00 97.12 78 LEU A O 1
ATOM 637 N N . MET A 1 79 ? -5.165 1.729 5.806 1.00 96.25 79 MET A N 1
ATOM 638 C CA . MET A 1 79 ? -4.774 0.656 6.714 1.00 96.25 79 MET A CA 1
ATOM 639 C C . MET A 1 79 ? -3.521 1.078 7.478 1.00 96.25 79 MET A C 1
ATOM 641 O O . MET A 1 79 ? -2.483 1.309 6.856 1.00 96.25 79 MET A O 1
ATOM 645 N N . ILE A 1 80 ? -3.587 1.173 8.805 1.00 95.50 80 ILE A N 1
ATOM 646 C CA . ILE A 1 80 ? -2.471 1.679 9.617 1.00 95.50 80 ILE A CA 1
ATOM 647 C C . ILE A 1 80 ? -2.207 0.796 10.845 1.00 95.50 80 ILE A C 1
ATOM 649 O O . ILE A 1 80 ? -3.157 0.429 11.538 1.00 95.50 80 ILE A O 1
ATOM 653 N N . PRO A 1 81 ? -0.939 0.444 11.137 1.00 95.00 81 PRO A N 1
ATOM 654 C CA . PRO A 1 81 ? -0.599 -0.281 12.352 1.00 95.00 81 PRO A CA 1
ATOM 655 C C . PRO A 1 81 ? -0.911 0.540 13.600 1.00 95.00 81 PRO A C 1
ATOM 657 O O . PRO A 1 81 ? -0.604 1.732 13.644 1.00 95.00 81 PRO A O 1
ATOM 660 N N . THR A 1 82 ? -1.472 -0.101 14.621 1.00 90.56 82 THR A N 1
ATOM 661 C CA . THR A 1 82 ? -1.726 0.537 15.927 1.00 90.56 82 THR A CA 1
ATOM 662 C C . THR A 1 82 ? -0.504 0.534 16.830 1.00 90.56 82 THR A C 1
ATOM 664 O O . THR A 1 82 ? -0.343 1.440 17.641 1.00 90.56 82 THR A O 1
ATOM 667 N N . ASP A 1 83 ? 0.366 -0.462 16.668 1.00 92.81 83 ASP A N 1
ATOM 668 C CA . ASP A 1 83 ? 1.595 -0.629 17.436 1.00 92.81 83 ASP A CA 1
ATOM 669 C C . ASP A 1 83 ? 2.801 -0.661 16.485 1.00 92.81 83 ASP A C 1
ATOM 671 O O . ASP A 1 83 ? 2.977 -1.589 15.687 1.00 92.81 83 ASP A O 1
ATOM 675 N N . LYS A 1 84 ? 3.637 0.384 16.549 1.00 92.31 84 LYS A N 1
ATOM 676 C CA . LYS A 1 84 ? 4.827 0.514 15.694 1.00 92.31 84 LYS A CA 1
ATOM 677 C C . LYS A 1 84 ? 5.926 -0.479 16.062 1.00 92.31 84 LYS A C 1
ATOM 679 O O . LYS A 1 84 ? 6.674 -0.890 15.172 1.00 92.31 84 LYS A O 1
ATOM 684 N N . GLU A 1 85 ? 6.043 -0.859 17.331 1.00 92.81 85 GLU A N 1
ATOM 685 C CA . GLU A 1 85 ? 7.072 -1.792 17.790 1.00 92.81 85 GLU A CA 1
ATOM 686 C C . GLU A 1 85 ? 6.746 -3.205 17.323 1.00 92.81 85 GLU A C 1
ATOM 688 O O . GLU A 1 85 ? 7.577 -3.846 16.674 1.00 92.81 85 GLU A O 1
ATOM 693 N N . GLN A 1 86 ? 5.506 -3.647 17.538 1.00 92.75 86 GLN A N 1
ATOM 694 C CA . GLN A 1 86 ? 5.032 -4.948 17.072 1.00 92.75 86 GLN A CA 1
ATOM 695 C C . GLN A 1 86 ? 5.077 -5.040 15.539 1.00 92.75 86 GLN A C 1
ATOM 697 O O . GLN A 1 86 ? 5.515 -6.048 14.975 1.00 92.75 86 GLN A O 1
ATOM 702 N N . TYR A 1 87 ? 4.690 -3.967 14.844 1.00 93.62 87 TYR A N 1
ATOM 703 C CA . TYR A 1 87 ? 4.793 -3.874 13.390 1.00 93.62 87 TYR A CA 1
ATOM 704 C C . TYR A 1 87 ? 6.245 -3.987 12.896 1.00 93.62 87 TYR A C 1
ATOM 706 O O . TYR A 1 87 ? 6.527 -4.783 11.995 1.00 93.62 87 TYR A O 1
ATOM 714 N N . SER A 1 88 ? 7.175 -3.250 13.512 1.00 93.56 88 SER A N 1
ATOM 715 C CA . SER A 1 88 ? 8.609 -3.320 13.206 1.00 93.56 88 SER A CA 1
ATOM 716 C C . SER A 1 88 ? 9.172 -4.720 13.460 1.00 93.56 88 SER A C 1
ATOM 718 O O . SER A 1 88 ? 9.869 -5.274 12.607 1.00 93.56 88 SER A O 1
ATOM 720 N N . MET A 1 89 ? 8.809 -5.342 14.587 1.00 92.19 89 MET A N 1
ATOM 721 C CA . MET A 1 89 ? 9.211 -6.708 14.921 1.00 92.19 89 MET A CA 1
ATOM 722 C C . MET A 1 89 ? 8.724 -7.701 13.862 1.00 92.19 89 MET A C 1
ATOM 724 O O . MET A 1 89 ? 9.525 -8.468 13.334 1.00 92.19 89 MET A O 1
ATOM 728 N N . ARG A 1 90 ? 7.451 -7.621 13.456 1.00 90.31 90 ARG A N 1
ATOM 729 C CA . ARG A 1 90 ? 6.880 -8.487 12.415 1.00 90.31 90 ARG A CA 1
ATOM 730 C C . ARG A 1 90 ? 7.601 -8.349 11.075 1.00 90.31 90 ARG A C 1
ATOM 732 O O . ARG A 1 90 ? 7.822 -9.353 10.398 1.00 90.31 90 ARG A O 1
ATOM 739 N N . LEU A 1 91 ? 7.965 -7.129 10.677 1.00 91.00 91 LEU A N 1
ATOM 740 C CA . LEU A 1 91 ? 8.739 -6.903 9.454 1.00 91.00 91 LEU A CA 1
ATOM 741 C C . LEU A 1 91 ? 10.127 -7.552 9.536 1.00 91.00 91 LEU A C 1
ATOM 743 O O . LEU A 1 91 ? 10.552 -8.187 8.572 1.00 91.00 91 LEU A O 1
ATOM 747 N N . ARG A 1 92 ? 10.805 -7.435 10.687 1.00 91.56 92 ARG A N 1
ATOM 748 C CA . ARG A 1 92 ? 12.119 -8.056 10.924 1.00 91.56 92 ARG A CA 1
ATOM 749 C C . ARG A 1 92 ? 12.039 -9.582 10.871 1.00 91.56 92 ARG A C 1
ATOM 751 O O . ARG A 1 92 ? 12.874 -10.203 10.222 1.00 91.56 92 ARG A O 1
ATOM 758 N N . THR A 1 93 ? 11.018 -10.183 11.485 1.00 89.62 93 THR A N 1
ATOM 759 C CA . THR A 1 93 ? 10.847 -11.647 11.537 1.00 89.62 93 THR A CA 1
ATOM 760 C C . THR A 1 93 ? 10.616 -12.275 10.164 1.00 89.62 93 THR A C 1
ATOM 762 O O . THR A 1 93 ? 10.996 -13.421 9.951 1.00 89.62 93 THR A O 1
ATOM 765 N N . ARG A 1 94 ? 10.026 -11.547 9.208 1.00 82.69 94 ARG A N 1
ATOM 766 C CA . ARG A 1 94 ? 9.789 -12.080 7.857 1.00 82.69 94 ARG A CA 1
ATOM 767 C C . ARG A 1 94 ? 11.074 -12.287 7.049 1.00 82.69 94 ARG A C 1
ATOM 769 O O . ARG A 1 94 ? 11.023 -13.018 6.073 1.00 82.69 94 ARG A O 1
ATOM 776 N N . ALA A 1 95 ? 12.189 -11.645 7.415 1.00 78.12 95 ALA A N 1
ATOM 777 C CA . ALA A 1 95 ? 13.463 -11.692 6.680 1.00 78.12 95 ALA A CA 1
ATOM 778 C C . ALA A 1 95 ? 13.368 -11.325 5.175 1.00 78.12 95 ALA A C 1
ATOM 780 O O . ALA A 1 95 ? 14.282 -11.605 4.407 1.00 78.12 95 ALA A O 1
ATOM 781 N N . LEU A 1 96 ? 12.280 -10.662 4.759 1.00 83.06 96 LEU A N 1
ATOM 782 C CA . LEU A 1 96 ? 12.029 -10.226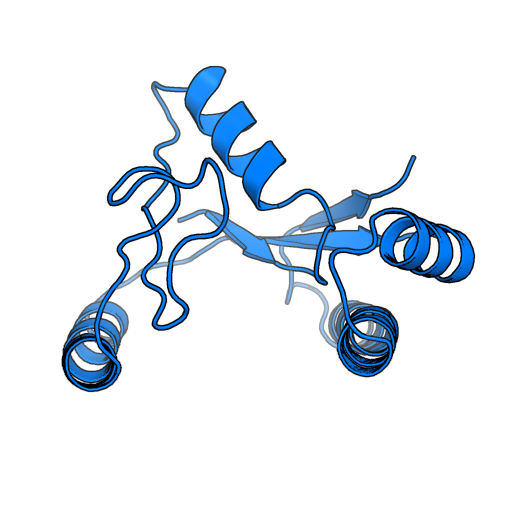 3.376 1.00 83.06 96 LEU A CA 1
ATOM 783 C C . LEU A 1 96 ? 12.469 -8.780 3.106 1.00 83.06 96 LEU A C 1
ATOM 785 O O . LEU A 1 96 ? 12.423 -8.326 1.966 1.00 83.06 96 LEU A O 1
ATOM 789 N N . TYR A 1 97 ? 12.829 -8.032 4.152 1.00 86.56 97 TYR A N 1
ATOM 790 C CA . TYR A 1 97 ? 13.042 -6.590 4.078 1.00 86.56 97 TYR A CA 1
ATOM 791 C C . TYR A 1 97 ? 14.402 -6.199 4.645 1.00 86.56 97 TYR A C 1
ATOM 793 O O . TYR A 1 97 ? 14.822 -6.690 5.694 1.00 86.56 97 TYR A O 1
ATOM 801 N N . THR A 1 98 ? 15.071 -5.264 3.976 1.00 91.00 98 THR A N 1
ATOM 802 C CA . THR A 1 98 ? 16.295 -4.650 4.493 1.00 91.00 98 THR A CA 1
ATOM 803 C C . THR A 1 98 ? 15.975 -3.726 5.665 1.00 91.00 98 THR A C 1
ATOM 805 O O . THR A 1 98 ? 14.864 -3.207 5.785 1.00 91.00 98 THR A O 1
ATOM 808 N N . ARG A 1 99 ? 16.969 -3.446 6.515 1.00 91.88 99 ARG A N 1
ATOM 809 C CA . ARG A 1 99 ? 16.813 -2.504 7.635 1.00 91.88 99 ARG A CA 1
ATOM 810 C C . ARG A 1 99 ? 16.255 -1.150 7.178 1.00 91.88 99 ARG A C 1
ATOM 812 O O . ARG A 1 99 ? 15.301 -0.658 7.765 1.00 91.88 99 ARG A O 1
ATOM 819 N N . THR A 1 100 ? 16.765 -0.613 6.070 1.00 93.62 100 THR A N 1
ATOM 820 C CA . THR A 1 100 ? 16.298 0.651 5.482 1.00 93.62 100 THR A CA 1
ATOM 821 C C . THR A 1 100 ? 14.840 0.593 5.021 1.00 93.62 100 THR A C 1
ATOM 823 O O . THR A 1 100 ? 14.094 1.550 5.232 1.00 93.62 100 THR A O 1
ATOM 826 N N . GLN A 1 101 ? 14.405 -0.518 4.414 1.00 90.88 101 GLN A N 1
ATOM 827 C CA . GLN A 1 101 ? 12.998 -0.709 4.041 1.00 90.88 101 GLN A CA 1
ATOM 828 C C . GLN A 1 101 ? 12.095 -0.740 5.278 1.00 90.88 101 GLN A C 1
ATOM 830 O O . GLN A 1 101 ? 11.031 -0.122 5.267 1.00 90.88 101 GLN A O 1
ATOM 835 N N . ILE A 1 102 ? 12.531 -1.403 6.354 1.00 93.38 102 ILE A N 1
ATOM 836 C CA . ILE A 1 102 ? 11.793 -1.460 7.623 1.00 93.38 102 ILE A CA 1
ATOM 837 C C . ILE A 1 102 ? 11.682 -0.064 8.241 1.00 93.38 102 ILE A C 1
ATOM 839 O O . ILE A 1 102 ? 10.574 0.374 8.544 1.00 93.38 102 ILE A O 1
ATOM 843 N N . ASP A 1 103 ? 12.795 0.659 8.358 1.00 93.69 103 ASP A N 1
ATOM 844 C CA . ASP A 1 103 ? 12.826 2.001 8.949 1.00 93.69 103 ASP A CA 1
ATOM 845 C C . ASP A 1 103 ? 11.944 2.976 8.148 1.00 93.69 103 ASP A C 1
ATOM 847 O O . ASP A 1 103 ? 11.144 3.719 8.719 1.00 93.69 103 ASP A O 1
ATOM 851 N N . THR A 1 104 ? 11.990 2.897 6.813 1.00 94.00 104 THR A N 1
ATOM 852 C CA . THR A 1 104 ? 11.110 3.674 5.924 1.00 94.00 104 THR A CA 1
ATOM 853 C C . THR A 1 104 ? 9.637 3.321 6.141 1.00 94.00 104 THR A C 1
ATOM 855 O O . THR A 1 104 ? 8.775 4.200 6.179 1.00 94.00 104 THR A O 1
ATOM 858 N N . 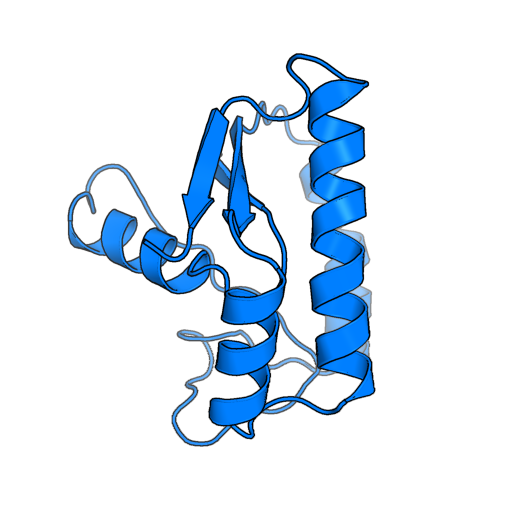ALA A 1 105 ? 9.316 2.034 6.280 1.00 92.56 105 ALA A N 1
ATOM 859 C CA . ALA A 1 105 ? 7.945 1.583 6.467 1.00 92.56 105 ALA A CA 1
ATOM 860 C C . ALA A 1 105 ? 7.378 1.997 7.835 1.00 92.56 105 ALA A C 1
ATOM 862 O O . ALA A 1 105 ? 6.195 2.325 7.910 1.00 92.56 105 ALA A O 1
ATOM 863 N N . VAL A 1 106 ? 8.204 2.012 8.888 1.00 94.69 106 VAL A N 1
ATOM 864 C CA . VAL A 1 106 ? 7.840 2.501 10.229 1.00 94.69 106 VAL A CA 1
ATOM 865 C C . VAL A 1 106 ? 7.654 4.019 10.221 1.00 94.69 106 VAL A C 1
ATOM 867 O O . VAL A 1 106 ? 6.629 4.496 10.698 1.00 94.69 106 VAL A O 1
ATOM 870 N N . ALA A 1 107 ? 8.564 4.782 9.606 1.00 94.94 107 ALA A N 1
ATOM 871 C CA . ALA A 1 107 ? 8.444 6.241 9.500 1.00 94.94 107 ALA A CA 1
ATOM 872 C C . ALA A 1 107 ? 7.175 6.684 8.744 1.00 94.94 107 ALA A C 1
ATOM 874 O O . ALA A 1 107 ? 6.539 7.685 9.082 1.00 94.94 107 ALA A O 1
ATOM 875 N N . ARG A 1 108 ? 6.749 5.907 7.738 1.00 95.38 108 ARG A N 1
ATOM 876 C CA . ARG A 1 108 ? 5.491 6.158 7.020 1.00 95.38 108 ARG A CA 1
ATOM 877 C C . ARG A 1 108 ? 4.257 6.060 7.915 1.00 95.38 108 ARG A C 1
ATOM 879 O O . ARG A 1 108 ? 3.290 6.758 7.630 1.00 95.38 108 ARG A O 1
ATOM 886 N N . VAL A 1 109 ? 4.275 5.256 8.983 1.00 95.69 109 VAL A N 1
ATOM 887 C CA . VAL A 1 109 ? 3.157 5.187 9.945 1.00 95.69 109 VAL A CA 1
ATOM 888 C C . VAL A 1 109 ? 2.881 6.576 10.523 1.00 95.69 109 VAL A C 1
ATOM 890 O O . VAL A 1 109 ? 1.743 7.036 10.486 1.00 95.69 109 VAL A O 1
ATOM 893 N N . ASP A 1 110 ? 3.928 7.282 10.953 1.00 95.38 110 ASP A N 1
ATOM 894 C CA . ASP A 1 110 ? 3.805 8.631 11.515 1.00 95.38 110 ASP A CA 1
ATOM 895 C C . ASP A 1 110 ? 3.312 9.640 10.473 1.00 95.38 110 ASP A C 1
ATOM 897 O O . ASP A 1 110 ? 2.475 10.491 10.770 1.00 95.38 110 ASP A O 1
ATOM 901 N N . THR A 1 111 ? 3.762 9.502 9.223 1.00 95.56 111 THR A N 1
ATOM 902 C CA . THR A 1 111 ? 3.300 10.354 8.116 1.00 95.56 111 THR A CA 1
ATOM 903 C C . THR A 1 111 ? 1.804 10.172 7.854 1.00 95.56 111 THR A C 1
ATOM 905 O O . THR A 1 111 ? 1.074 11.155 7.743 1.00 95.56 111 THR A O 1
ATOM 908 N N . TYR A 1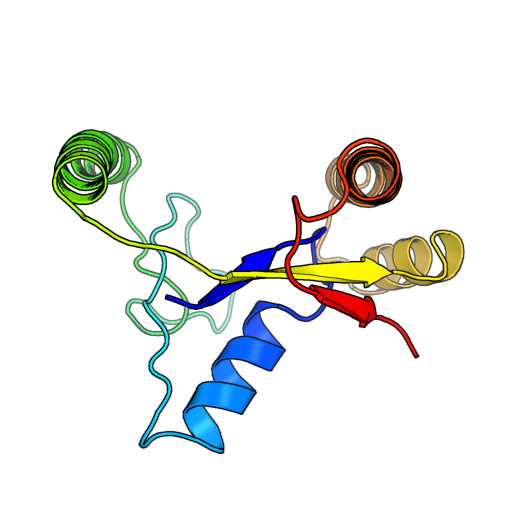 112 ? 1.320 8.927 7.788 1.00 95.62 112 TYR A N 1
ATOM 909 C CA . TYR A 1 112 ? -0.104 8.648 7.590 1.00 95.62 112 TYR A CA 1
ATOM 910 C C . TYR A 1 112 ? -0.952 9.124 8.771 1.00 95.62 112 TYR A C 1
ATOM 912 O O . TYR A 1 112 ? -1.999 9.733 8.554 1.00 95.62 112 TYR A O 1
ATOM 920 N N . ALA A 1 113 ? -0.490 8.891 10.004 1.00 94.62 113 ALA A N 1
ATOM 921 C CA . ALA A 1 113 ? -1.173 9.349 11.209 1.00 94.62 113 ALA A CA 1
ATOM 922 C C . ALA A 1 113 ? -1.290 10.881 11.247 1.00 94.62 113 ALA A C 1
ATOM 924 O O . ALA A 1 113 ? -2.365 11.409 11.534 1.00 94.62 113 ALA A O 1
ATOM 925 N N . LEU A 1 114 ? -0.212 11.591 10.895 1.00 96.25 114 LEU A N 1
ATOM 926 C CA . LEU A 1 114 ? -0.209 13.048 10.806 1.00 96.25 114 LEU A CA 1
ATOM 927 C C . LEU A 1 114 ? -1.188 13.543 9.738 1.00 96.25 114 LEU A C 1
ATOM 929 O O . LEU A 1 114 ? -2.024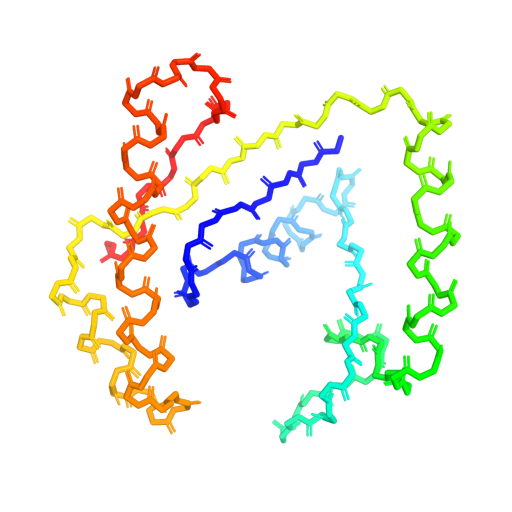 14.386 10.037 1.00 96.25 114 LEU A O 1
ATOM 933 N N . ILE A 1 115 ? -1.139 12.999 8.517 1.00 96.06 115 ILE A N 1
ATOM 934 C CA . ILE A 1 115 ? -2.057 13.398 7.436 1.00 96.06 115 ILE A CA 1
ATOM 935 C C . ILE A 1 115 ? -3.514 13.184 7.852 1.00 96.06 115 ILE A C 1
ATOM 937 O O . ILE A 1 115 ? -4.331 14.081 7.672 1.00 96.06 115 ILE A O 1
ATOM 941 N N . ASN A 1 116 ? -3.831 12.026 8.434 1.00 95.56 116 ASN A N 1
ATOM 942 C CA . ASN A 1 116 ? -5.187 11.714 8.876 1.00 95.56 116 ASN A CA 1
ATOM 943 C C . ASN A 1 116 ? -5.686 12.684 9.962 1.00 95.56 116 ASN A C 1
ATOM 945 O O . ASN A 1 116 ? -6.860 13.038 9.980 1.00 95.56 116 ASN A O 1
ATOM 949 N N . ARG A 1 117 ? -4.794 13.131 10.857 1.00 95.75 117 ARG A N 1
ATOM 950 C CA . ARG A 1 117 ? -5.119 14.101 11.911 1.00 95.75 117 ARG A CA 1
ATOM 951 C C . ARG A 1 117 ? -5.297 15.520 11.368 1.00 95.75 117 ARG A C 1
ATOM 953 O O . ARG A 1 117 ? -6.248 16.195 11.741 1.00 95.75 117 ARG A O 1
ATOM 960 N N . GLU A 1 118 ? -4.378 15.972 10.519 1.00 97.75 118 GLU A N 1
ATOM 961 C CA . GLU A 1 118 ? -4.330 17.359 10.030 1.00 97.75 118 GLU A CA 1
ATOM 962 C C . GLU A 1 118 ? -5.298 17.618 8.866 1.00 97.75 118 GLU A C 1
ATOM 964 O O . GLU A 1 118 ? -5.600 18.768 8.552 1.00 97.75 118 GLU A O 1
ATOM 969 N N . ARG A 1 119 ? -5.777 16.565 8.192 1.00 96.50 119 ARG A N 1
ATOM 970 C CA . ARG A 1 119 ? -6.685 16.669 7.042 1.00 96.50 119 ARG A CA 1
ATOM 971 C C . ARG A 1 119 ? -7.893 15.740 7.210 1.00 96.50 119 ARG A C 1
ATOM 973 O O . ARG A 1 119 ? -7.932 14.672 6.595 1.00 96.50 119 ARG A O 1
ATOM 980 N N . PRO A 1 120 ? -8.892 16.127 8.023 1.00 92.94 120 PRO A N 1
ATOM 981 C CA . PRO A 1 120 ? -10.129 15.365 8.158 1.00 92.94 120 PRO A CA 1
ATOM 982 C C . PRO A 1 120 ? -10.786 15.118 6.794 1.00 92.94 120 PRO A C 1
ATOM 984 O O . PRO A 1 120 ? -10.896 16.033 5.980 1.00 92.94 120 PRO A O 1
ATOM 987 N N . GLY A 1 121 ? -11.197 13.876 6.537 1.00 92.44 121 GLY A N 1
ATOM 988 C CA . GLY A 1 121 ? -11.776 13.465 5.254 1.00 92.44 121 GLY A CA 1
ATOM 989 C C . GLY A 1 121 ? -10.759 13.185 4.142 1.00 92.44 121 GLY A C 1
ATOM 990 O O . GLY A 1 121 ? -11.165 12.807 3.051 1.00 92.44 121 GLY A O 1
ATOM 991 N N . PHE A 1 122 ? -9.448 13.322 4.392 1.00 94.62 122 PHE A N 1
ATOM 992 C CA . PHE A 1 122 ? -8.426 12.925 3.414 1.00 94.62 122 PHE A CA 1
ATOM 993 C C . PHE A 1 122 ? -8.428 11.413 3.151 1.00 94.62 122 PHE A C 1
ATOM 995 O O . PHE A 1 122 ? -8.224 10.976 2.021 1.00 94.62 122 PHE A O 1
ATOM 1002 N N . PHE A 1 123 ? -8.658 10.618 4.197 1.00 96.75 123 PHE A N 1
ATOM 1003 C CA . PHE A 1 123 ? -9.020 9.211 4.074 1.00 96.75 123 PHE A CA 1
ATOM 1004 C C . PHE A 1 123 ? -10.496 9.076 4.442 1.00 96.75 123 PHE A C 1
ATOM 1006 O O . PHE A 1 123 ? -10.908 9.562 5.496 1.00 96.75 123 PHE A O 1
ATOM 1013 N N . ASP A 1 124 ? -11.279 8.408 3.598 1.00 97.25 124 ASP A N 1
ATOM 1014 C CA . ASP A 1 124 ? -12.698 8.156 3.855 1.00 97.25 124 ASP A CA 1
ATOM 1015 C C . ASP A 1 124 ? -12.887 7.259 5.083 1.00 97.25 124 ASP A C 1
ATOM 1017 O O . ASP A 1 124 ? -13.803 7.460 5.879 1.00 97.25 124 ASP A O 1
ATOM 1021 N N . HIS A 1 125 ? -11.999 6.274 5.253 1.00 96.50 125 HIS A N 1
ATOM 1022 C CA . HIS A 1 125 ? -12.008 5.363 6.394 1.00 96.50 125 HIS A CA 1
ATOM 1023 C C . HIS A 1 125 ? -10.597 4.973 6.832 1.00 96.50 125 HIS A C 1
ATOM 1025 O O . HIS A 1 125 ? -9.660 4.940 6.032 1.00 96.50 125 HIS A O 1
ATOM 1031 N N . VAL A 1 126 ? -10.471 4.605 8.108 1.00 95.50 126 VAL A N 1
ATOM 1032 C CA . VAL A 1 126 ? -9.236 4.080 8.696 1.00 95.50 126 VAL A CA 1
ATOM 1033 C C . VAL A 1 126 ? -9.507 2.695 9.272 1.00 95.50 126 VAL A C 1
ATOM 1035 O O . VAL A 1 126 ? -10.420 2.520 10.075 1.00 95.50 126 VAL A O 1
ATOM 1038 N N . ILE A 1 127 ? -8.706 1.715 8.865 1.00 95.25 127 ILE A N 1
ATOM 1039 C CA . ILE A 1 127 ? -8.720 0.347 9.373 1.00 95.25 127 ILE A CA 1
ATOM 1040 C C . ILE A 1 127 ? -7.418 0.122 10.153 1.00 95.25 127 ILE A C 1
ATOM 1042 O O . ILE A 1 127 ? -6.337 0.078 9.555 1.00 95.25 127 ILE A O 1
ATOM 1046 N N . PRO A 1 128 ? -7.491 -0.034 11.481 1.00 92.69 128 PRO A N 1
ATOM 1047 C CA . PRO A 1 128 ? -6.355 -0.475 12.277 1.00 92.69 128 PRO A CA 1
ATOM 1048 C C . PRO A 1 128 ? -5.892 -1.867 11.822 1.00 92.69 128 PRO A C 1
ATOM 1050 O O . PRO A 1 128 ? -6.724 -2.744 11.590 1.00 92.69 128 PRO A O 1
ATOM 1053 N N . CYS A 1 129 ? -4.585 -2.094 11.685 1.00 85.56 129 CYS A N 1
ATOM 1054 C CA . CYS A 1 129 ? -4.044 -3.406 11.319 1.00 85.56 129 CYS A CA 1
ATOM 1055 C C . CYS A 1 129 ? -3.030 -3.922 12.353 1.00 85.56 129 CYS A C 1
ATOM 1057 O O . CYS A 1 129 ? -2.277 -3.147 12.936 1.00 85.56 129 CYS A O 1
ATOM 1059 N N . GLY A 1 130 ? -2.993 -5.244 12.559 1.00 70.06 130 GLY A N 1
ATOM 1060 C CA . GLY A 1 130 ? -2.085 -5.883 13.522 1.00 70.06 130 GLY A CA 1
ATOM 1061 C C . GLY A 1 130 ? -2.720 -6.326 14.844 1.00 70.06 130 GLY A C 1
ATOM 1062 O O . GLY A 1 130 ? -1.969 -6.669 15.751 1.00 70.06 130 GLY A O 1
ATOM 1063 N N . THR A 1 131 ? -4.055 -6.341 14.939 1.00 52.09 131 THR A N 1
ATOM 1064 C CA . THR A 1 131 ? -4.780 -7.111 15.962 1.00 52.09 131 THR A CA 1
ATOM 1065 C C . THR A 1 131 ? -4.716 -8.612 15.712 1.00 52.09 131 THR A C 1
ATOM 1067 O O . THR A 1 131 ? -4.565 -9.020 14.533 1.00 52.09 131 THR A O 1
#

Solvent-accessible surface area (backbone atoms only — not comparable to full-atom values): 7830 Å² total; per-residue (Å²): 97,82,42,77,44,62,44,73,94,53,49,57,66,61,50,48,52,49,44,26,70,78,39,54,95,82,34,81,80,80,65,45,76,39,63,64,77,77,56,94,91,57,43,78,74,66,67,26,36,70,40,51,65,69,56,49,58,56,46,49,59,55,49,52,54,52,56,72,74,47,88,79,75,62,45,34,36,35,31,42,68,80,48,68,66,64,50,50,49,54,49,58,74,65,72,81,59,53,70,67,56,48,55,52,34,55,54,41,49,57,53,52,54,48,48,52,68,79,34,77,73,72,44,74,41,78,43,79,32,86,129

Radius of gyration: 16.37 Å; Cα contacts (8 Å, |Δi|>4): 144; chains: 1; bounding box: 37×36×39 Å

Secondary structure (DSSP, 8-state):
-EEEE-STTSSHHHHHHHHHHHSTTT--PPPPEESSPPPTT--BTTTBEE--HHHHHHHHHHHHHHHHT----PEEEEEEES-HHHHHHHHHHT--S-HHHHHHHHHHHHHHHHHHHHSTTSSSEEEEE--

Nearest PDB structures (foldseek):
  1z6g-assembly1_A  TM=7.498E-01  e=4.706E-07  Plasmodium falciparum 3D7
  7sqc-assembly1_1C  TM=7.906E-01  e=2.393E-04  Chlamydomonas reinhardtii
  7sqc-assembly1_1A  TM=7.441E-01  e=4.644E-04  Chlamydomonas reinhardtii
  7sqc-assembly1_1D  TM=6.510E-01  e=5.302E-04  Chlamydomonas reinhardtii
  3ney-assembly2_B  TM=5.714E-01  e=2.557E-04  Homo sapiens

Organism: NCBI:txid62062

pLDDT: mean 90.68, std 6.24, range [52.09, 97.75]

Sequence (131 aa):
MLVLTGPQACGKRELAHKLCREFSDFFAYGVCHTTRGPYFGEEDGSDYHFVTEEDFQNMIHMGVFSLKNSHFEPRYILMIPTDKEQYSMRLRTRALYTRTQIDTAVARVDTYALINRERPGFFDHVIPCGT